Protein AF-A0AAD9XZ88-F1 (afdb_monomer_lite)

Sequence (120 aa):
MSKSIVNTNPYPFQFETNSLPNVKKTGDHAIISLDSSRGRIPSLQASKLGCLMQEAHNDPSKIVAHVCSYDALSSRLCEEAGFPIVFLAGYAMASAFGLPDTGYCKGLAPRLVQRRGAVD

Radius of gyration: 17.68 Å; chains: 1; bounding box: 41×41×40 Å

Foldseek 3Di:
DDPPPPCPDPDPDAADQDDDFDWDDDDPDTDGDQPAADDDDGDPLVSVVVVLVVVCVVDVVDDQDEEEDAAQVRLVVCVVSPRNYYDNDQQVNCVVVVHHSPCPVVDPVVVVVRVVSNVD

pLDDT: mean 77.28, std 12.76, range [42.81, 91.56]

Structure (mmCIF, N/CA/C/O backbone):
data_AF-A0AAD9XZ88-F1
#
_entry.id   AF-A0AAD9XZ88-F1
#
loop_
_atom_site.group_PDB
_atom_site.id
_atom_site.type_symbol
_atom_site.label_atom_id
_atom_site.label_alt_id
_atom_site.label_comp_id
_atom_site.label_asym_id
_atom_site.label_entity_id
_atom_site.label_seq_id
_atom_site.pdbx_PDB_ins_code
_atom_site.Cartn_x
_atom_site.Cartn_y
_atom_site.Cartn_z
_atom_site.occupancy
_atom_site.B_iso_or_equiv
_atom_site.auth_seq_id
_atom_site.auth_comp_id
_atom_site.auth_asym_id
_atom_site.auth_atom_id
_atom_site.pdbx_PDB_model_num
ATOM 1 N N . MET A 1 1 ? -16.257 1.150 -21.600 1.00 44.84 1 MET A N 1
ATOM 2 C CA . MET A 1 1 ? -16.468 -0.160 -20.945 1.00 44.84 1 MET A CA 1
ATOM 3 C C . MET A 1 1 ? -17.904 -0.207 -20.442 1.00 44.84 1 MET A C 1
ATOM 5 O O . MET A 1 1 ? -18.264 0.629 -19.624 1.00 44.84 1 MET A O 1
ATOM 9 N N . SER A 1 2 ? -18.762 -1.072 -20.991 1.00 45.16 2 SER A N 1
ATOM 10 C CA . SER A 1 2 ? -20.153 -1.201 -20.536 1.00 45.16 2 SER A CA 1
ATOM 11 C C . SER A 1 2 ? -20.196 -1.798 -19.124 1.00 45.16 2 SER A C 1
ATOM 13 O O . SER A 1 2 ? -19.510 -2.778 -18.837 1.00 45.16 2 SER A O 1
ATOM 15 N N . LYS A 1 3 ? -21.030 -1.229 -18.241 1.00 54.62 3 LYS A N 1
ATOM 16 C CA . LYS A 1 3 ? -21.245 -1.695 -16.854 1.00 54.62 3 LYS A CA 1
ATOM 17 C C . LYS A 1 3 ? -21.651 -3.175 -16.737 1.00 54.62 3 LYS A C 1
ATOM 19 O O . LYS A 1 3 ? -21.625 -3.711 -15.642 1.00 54.62 3 LYS A O 1
ATOM 24 N N . SER A 1 4 ? -22.025 -3.828 -17.838 1.00 61.78 4 SER A N 1
ATOM 25 C CA . SER A 1 4 ? -22.515 -5.208 -17.860 1.00 61.78 4 SER A CA 1
ATOM 26 C C . SER A 1 4 ? -21.425 -6.282 -17.769 1.00 61.78 4 SER A C 1
ATOM 28 O O . SER A 1 4 ? -21.762 -7.441 -17.562 1.00 61.78 4 SER A O 1
ATOM 30 N N . ILE A 1 5 ? -20.146 -5.935 -17.963 1.00 61.38 5 ILE A N 1
ATOM 31 C CA . ILE A 1 5 ? -19.030 -6.907 -17.984 1.00 61.38 5 ILE A CA 1
ATOM 32 C C . ILE A 1 5 ? -18.160 -6.821 -16.722 1.00 61.38 5 ILE A C 1
ATOM 34 O O . ILE A 1 5 ? -17.456 -7.769 -16.382 1.00 61.38 5 ILE A O 1
ATOM 38 N N . VAL A 1 6 ? -18.200 -5.698 -16.006 1.00 58.16 6 VAL A N 1
ATOM 39 C CA . VAL A 1 6 ? -17.326 -5.466 -14.853 1.00 58.16 6 VAL A CA 1
ATOM 40 C C . VAL A 1 6 ? -18.010 -6.000 -13.592 1.00 58.16 6 VAL A C 1
ATOM 42 O O . VAL A 1 6 ? -19.143 -5.622 -13.312 1.00 58.16 6 VAL A O 1
ATOM 45 N N . ASN A 1 7 ? -17.308 -6.831 -12.813 1.00 60.06 7 ASN A N 1
ATOM 46 C CA . ASN A 1 7 ? -17.741 -7.307 -11.488 1.00 60.06 7 ASN A CA 1
ATOM 47 C C . ASN A 1 7 ? -18.934 -8.296 -11.477 1.00 60.06 7 ASN A C 1
ATOM 49 O O . ASN A 1 7 ? -19.782 -8.249 -10.591 1.00 60.06 7 ASN A O 1
ATOM 53 N N . THR A 1 8 ? -19.011 -9.210 -12.452 1.00 69.62 8 THR A N 1
ATOM 54 C CA . THR A 1 8 ? -20.071 -10.242 -12.516 1.00 69.62 8 THR A CA 1
ATOM 55 C C . THR A 1 8 ? -20.023 -11.247 -11.364 1.00 69.62 8 THR A C 1
ATOM 57 O O . THR A 1 8 ? -21.070 -11.707 -10.918 1.00 69.62 8 THR A O 1
ATOM 60 N N . ASN A 1 9 ? -18.826 -11.555 -10.861 1.00 69.06 9 ASN A N 1
ATOM 61 C CA . ASN A 1 9 ? -18.642 -12.332 -9.643 1.00 69.06 9 ASN A CA 1
ATOM 62 C C . ASN A 1 9 ? -18.267 -11.372 -8.510 1.00 69.06 9 ASN A C 1
ATOM 64 O O . ASN A 1 9 ? -17.197 -10.761 -8.588 1.00 69.06 9 ASN A O 1
ATOM 68 N N . PRO A 1 10 ? -19.116 -11.219 -7.478 1.00 65.75 10 PRO A N 1
ATOM 69 C CA . PRO A 1 10 ? -18.792 -10.366 -6.349 1.00 65.75 10 PRO A CA 1
ATOM 70 C C . PRO A 1 10 ? -17.540 -10.901 -5.660 1.00 65.75 10 PRO A C 1
ATOM 72 O O . PRO A 1 10 ? -17.369 -12.110 -5.484 1.00 65.75 10 PRO A O 1
ATOM 75 N N . TYR A 1 11 ? -16.650 -9.986 -5.293 1.00 62.47 11 TYR A N 1
ATOM 76 C CA . TYR A 1 11 ? -15.425 -10.340 -4.602 1.00 62.47 11 TYR A CA 1
ATOM 77 C C . TYR A 1 11 ? -15.777 -11.021 -3.254 1.00 62.47 11 TYR A C 1
ATOM 79 O O . TYR A 1 11 ? -16.642 -10.513 -2.540 1.00 62.47 11 TYR A O 1
ATOM 87 N N . PRO A 1 12 ? -15.146 -12.155 -2.879 1.00 61.69 12 PRO A N 1
ATOM 88 C CA . PRO A 1 12 ? -15.527 -12.964 -1.708 1.00 61.69 12 PRO A CA 1
ATOM 89 C C . PRO A 1 12 ? -15.374 -12.287 -0.334 1.00 61.69 12 PRO A C 1
ATOM 91 O O . PRO A 1 12 ? -15.762 -12.870 0.673 1.00 61.69 12 PRO A O 1
ATOM 94 N N . PHE A 1 13 ? -14.820 -11.077 -0.276 1.00 65.19 13 PHE A N 1
ATOM 95 C CA . PHE A 1 13 ? -14.781 -10.237 0.913 1.00 65.19 13 PHE A CA 1
ATOM 96 C C . PHE A 1 13 ? -15.446 -8.894 0.620 1.00 65.19 13 PHE A C 1
ATOM 98 O O . PHE A 1 13 ? -15.310 -8.328 -0.464 1.00 65.19 13 PHE A O 1
ATOM 105 N N . GLN A 1 14 ? -16.162 -8.380 1.612 1.00 63.12 14 GLN A N 1
ATOM 106 C CA . GLN A 1 14 ? -16.627 -7.004 1.632 1.00 63.12 14 GLN A CA 1
ATOM 107 C C . GLN A 1 14 ? -15.721 -6.238 2.580 1.00 63.12 14 GLN A C 1
ATOM 109 O O . GLN A 1 14 ? -15.572 -6.602 3.746 1.00 63.12 14 GLN A O 1
ATOM 114 N N . PHE A 1 15 ? -15.088 -5.193 2.065 1.00 64.19 15 PHE A N 1
ATOM 115 C CA . PHE A 1 15 ? -14.364 -4.264 2.909 1.00 64.19 15 PHE A CA 1
ATOM 116 C C . PHE A 1 15 ? -15.320 -3.170 3.339 1.00 64.19 15 PHE A C 1
ATOM 118 O O . PHE A 1 15 ? -15.773 -2.370 2.524 1.00 64.19 15 PHE A O 1
ATOM 125 N N . GLU A 1 16 ? -15.621 -3.141 4.630 1.00 65.06 16 GLU A N 1
ATOM 126 C CA . GLU A 1 16 ? -16.268 -1.998 5.258 1.00 65.06 16 GLU A CA 1
ATOM 127 C C . GLU A 1 16 ? -15.348 -0.785 5.066 1.00 65.06 16 GLU A C 1
ATOM 129 O O . GLU A 1 16 ? -14.257 -0.690 5.643 1.00 65.06 16 GLU A O 1
ATOM 134 N N . THR A 1 17 ? -15.749 0.145 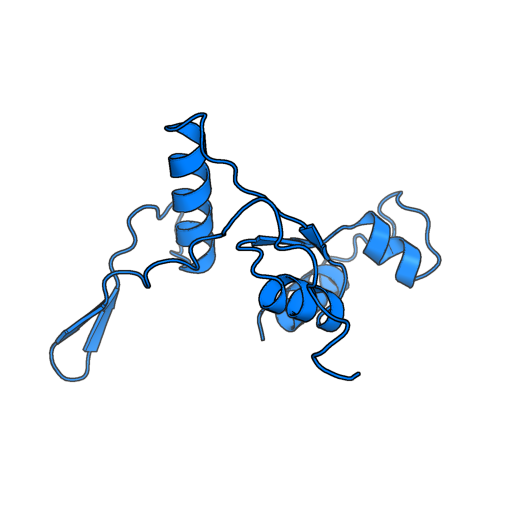4.202 1.00 53.88 17 THR A N 1
ATOM 135 C CA . THR A 1 17 ? -15.038 1.403 3.981 1.00 53.88 17 THR A CA 1
ATOM 136 C C . THR A 1 17 ? -15.237 2.288 5.208 1.00 53.88 17 THR A C 1
ATOM 138 O O . THR A 1 17 ? -16.121 3.128 5.247 1.00 53.88 17 THR A O 1
ATOM 141 N N . ASN A 1 18 ? -14.410 2.035 6.226 1.00 56.03 18 ASN A N 1
ATOM 142 C CA . ASN A 1 18 ? -14.132 2.828 7.423 1.00 56.03 18 ASN A CA 1
ATOM 143 C C . ASN A 1 18 ? -15.163 3.904 7.792 1.00 56.03 18 ASN A C 1
ATOM 145 O O . ASN A 1 18 ? -15.227 4.966 7.166 1.00 56.03 18 ASN A O 1
ATOM 149 N N . SER A 1 19 ? -15.808 3.716 8.941 1.00 58.19 19 SER A N 1
ATOM 150 C CA . SER A 1 19 ? -16.354 4.824 9.719 1.00 58.19 19 SER A CA 1
ATOM 151 C C . SER A 1 19 ? -15.311 5.942 9.829 1.00 58.19 19 SER A C 1
ATOM 153 O O . SER A 1 19 ? -14.183 5.712 10.278 1.00 58.19 19 SER A O 1
ATOM 155 N N . LEU A 1 20 ? -15.673 7.151 9.399 1.00 60.81 20 LEU A N 1
ATOM 156 C CA . LEU A 1 20 ? -14.852 8.337 9.623 1.00 60.81 20 LEU A CA 1
ATOM 157 C C . LEU A 1 20 ? -14.546 8.460 11.128 1.00 60.81 20 LEU A C 1
ATOM 159 O O . LEU A 1 20 ? -15.409 8.123 11.946 1.00 60.81 20 LEU A O 1
ATOM 163 N N . PRO A 1 21 ? -13.345 8.931 11.516 1.00 67.12 21 PRO A N 1
ATOM 164 C CA . PRO A 1 21 ? -13.042 9.156 12.924 1.00 67.12 21 PRO A CA 1
ATOM 165 C C . PRO A 1 21 ? -14.072 10.114 13.520 1.00 67.12 21 PRO A C 1
ATOM 167 O O . PRO A 1 21 ? -14.579 10.996 12.825 1.00 67.12 21 PRO A O 1
ATOM 170 N N . ASN A 1 22 ? -14.403 9.934 14.798 1.00 68.94 22 ASN A N 1
ATOM 171 C CA . ASN A 1 22 ? -15.457 10.709 15.441 1.00 68.94 22 ASN A CA 1
ATOM 172 C C . ASN A 1 22 ? -15.074 12.201 15.458 1.00 68.94 22 ASN A C 1
ATOM 174 O O . ASN A 1 22 ? -14.184 12.620 16.203 1.00 68.94 22 ASN A O 1
ATOM 178 N N . VAL A 1 23 ? -15.720 12.987 14.591 1.00 77.06 23 VAL A N 1
ATOM 179 C CA . VAL A 1 23 ? -15.504 14.430 14.479 1.00 77.06 23 VAL A CA 1
ATOM 180 C C . VAL A 1 23 ? -16.541 15.140 15.333 1.00 77.06 23 VAL A C 1
ATOM 182 O O . VAL A 1 23 ? -17.721 15.197 14.984 1.00 77.06 23 VAL A O 1
ATOM 185 N N . LYS A 1 24 ? -16.095 15.742 16.436 1.00 81.06 24 LYS A N 1
ATOM 186 C CA . LYS A 1 24 ? -16.937 16.630 17.240 1.00 81.06 24 LYS A CA 1
ATOM 187 C C . LYS A 1 24 ? -16.761 18.058 16.735 1.00 81.06 24 LYS A C 1
ATOM 189 O O . LYS A 1 24 ? -15.660 18.606 16.792 1.00 81.06 24 LYS A O 1
ATOM 194 N N . LYS A 1 25 ? -17.839 18.650 16.215 1.00 78.88 25 LYS A N 1
ATOM 195 C CA . LYS A 1 25 ? -17.875 20.066 15.826 1.00 78.88 25 LYS A CA 1
ATOM 196 C C . LYS A 1 25 ? -18.224 20.919 17.044 1.00 78.88 25 LYS A C 1
ATOM 198 O O . LYS A 1 25 ? -19.258 20.694 17.667 1.00 78.88 25 LYS A O 1
ATOM 203 N N . THR A 1 26 ? -17.392 21.910 17.338 1.00 80.75 26 THR A N 1
ATOM 204 C CA . THR A 1 26 ? -17.623 22.930 18.364 1.00 80.75 26 THR A CA 1
ATOM 205 C C . THR A 1 26 ? -17.495 24.294 17.692 1.00 80.75 26 THR A C 1
ATOM 207 O O . THR A 1 26 ? -16.391 24.818 17.548 1.00 80.75 26 THR A O 1
ATOM 210 N N . GLY A 1 27 ? -18.621 24.852 17.236 1.00 80.88 27 GLY A N 1
ATOM 211 C CA . GLY A 1 27 ? -18.629 26.096 16.456 1.00 80.88 27 GLY A CA 1
ATOM 212 C C . GLY A 1 27 ? -17.813 25.961 15.164 1.00 80.88 27 GLY A C 1
ATOM 213 O O . GLY A 1 27 ? -18.022 25.013 14.406 1.00 80.88 27 GLY A O 1
ATOM 214 N N . ASP A 1 28 ? -16.856 26.869 14.959 1.00 81.69 28 ASP A N 1
ATOM 215 C CA . ASP A 1 28 ? -15.949 26.884 13.797 1.00 81.69 28 ASP A CA 1
ATOM 216 C C . ASP A 1 28 ? -14.777 25.891 13.910 1.00 81.69 28 ASP A C 1
ATOM 218 O O . ASP A 1 28 ? -13.984 25.736 12.979 1.00 81.69 28 ASP A O 1
ATOM 222 N N . HIS A 1 29 ? -14.643 25.199 15.045 1.00 78.75 29 HIS A N 1
ATOM 223 C CA . HIS A 1 29 ? -13.557 24.256 15.294 1.00 78.75 29 HIS A CA 1
ATOM 224 C C . HIS A 1 29 ? -14.047 22.805 15.246 1.00 78.75 29 HIS A C 1
ATOM 226 O O . HIS A 1 29 ? -15.127 22.467 15.731 1.00 78.75 29 HIS A O 1
ATOM 232 N N . ALA A 1 30 ? -13.221 21.918 14.689 1.00 80.06 30 ALA A N 1
ATOM 233 C CA . ALA A 1 30 ? -13.457 20.479 14.677 1.00 80.06 30 ALA A CA 1
ATOM 234 C C . ALA A 1 30 ? -12.372 19.768 15.491 1.00 80.06 30 ALA A C 1
ATOM 236 O O . ALA A 1 30 ? -11.181 19.969 15.259 1.00 80.06 30 ALA A O 1
ATOM 237 N N . ILE A 1 31 ? -12.788 18.927 16.437 1.00 81.75 31 ILE A N 1
ATOM 238 C CA . ILE A 1 31 ? -11.896 18.076 17.225 1.00 81.75 31 ILE A CA 1
ATOM 239 C C . ILE A 1 31 ? -12.035 16.649 16.695 1.00 81.75 31 ILE A C 1
ATOM 241 O O . ILE A 1 31 ? -13.138 16.101 16.661 1.00 81.75 31 ILE A O 1
ATOM 245 N N . ILE A 1 32 ? -10.912 16.060 16.279 1.00 82.44 32 ILE A N 1
ATOM 246 C CA . ILE A 1 32 ? -10.830 14.676 15.802 1.00 82.44 32 ILE A CA 1
ATOM 247 C C . ILE A 1 32 ? -10.133 13.851 16.881 1.00 82.44 32 ILE A C 1
ATOM 249 O O . ILE A 1 32 ? -8.981 14.120 17.225 1.00 82.44 32 ILE A O 1
ATOM 253 N N . SER A 1 33 ? -10.825 12.846 17.408 1.00 82.12 33 SER A N 1
ATOM 254 C CA . SER A 1 33 ? -10.226 11.861 18.309 1.00 82.12 33 SER A CA 1
ATOM 255 C C . SER A 1 33 ? -9.619 10.722 17.486 1.00 82.12 33 SER A C 1
ATOM 257 O O . SER A 1 33 ? -10.282 10.166 16.613 1.00 82.12 33 SER A O 1
ATOM 259 N N . LEU A 1 34 ? -8.346 10.411 17.736 1.00 81.69 34 LEU A N 1
ATOM 260 C CA . LEU A 1 34 ? -7.629 9.301 17.107 1.00 81.69 34 LEU A CA 1
ATOM 261 C C . LEU A 1 34 ? -7.411 8.206 18.152 1.00 81.69 34 LEU A C 1
ATOM 263 O O . LEU A 1 34 ? -6.716 8.440 19.138 1.00 81.69 34 LEU A O 1
ATOM 267 N N . ASP A 1 35 ? -7.969 7.020 17.922 1.00 74.38 35 ASP A N 1
ATOM 268 C CA . ASP A 1 35 ? -7.911 5.918 18.895 1.00 74.38 35 ASP A CA 1
ATOM 269 C C . ASP A 1 35 ? -6.526 5.253 18.963 1.00 74.38 35 ASP A C 1
ATOM 271 O O . ASP A 1 35 ? -6.151 4.677 19.982 1.00 74.38 35 ASP A O 1
ATOM 275 N N . SER A 1 36 ? -5.734 5.353 17.888 1.00 76.88 36 SER A N 1
ATOM 276 C CA . SER A 1 36 ? -4.417 4.718 17.772 1.00 76.88 36 SER A CA 1
ATOM 277 C C . SER A 1 36 ? -3.378 5.680 17.193 1.00 76.88 36 SER A C 1
ATOM 279 O O . SER A 1 36 ? -2.947 5.563 16.049 1.00 76.88 36 SER A O 1
ATOM 281 N N . SER A 1 37 ? -2.938 6.668 17.975 1.00 80.19 37 SER A N 1
ATOM 282 C CA . SER A 1 37 ? -1.831 7.553 17.582 1.00 80.19 37 SER A CA 1
ATOM 283 C C . SER A 1 37 ? -0.542 7.206 18.332 1.00 80.19 37 SER A C 1
ATOM 285 O O . SER A 1 37 ? -0.488 7.311 19.556 1.00 80.19 37 SER A O 1
ATOM 287 N N . ARG A 1 38 ? 0.523 6.840 17.606 1.00 77.12 38 ARG A N 1
ATOM 288 C CA . ARG A 1 38 ? 1.879 6.658 18.158 1.00 77.12 38 ARG A CA 1
ATOM 289 C C . ARG A 1 38 ? 2.845 7.656 17.513 1.00 77.12 38 ARG A C 1
ATOM 291 O O . ARG A 1 38 ? 2.787 7.876 16.306 1.00 77.12 38 ARG A O 1
ATOM 298 N N . GLY A 1 39 ? 3.767 8.209 18.302 1.00 77.94 39 GLY A N 1
ATOM 299 C CA . GLY A 1 39 ? 4.817 9.125 17.835 1.00 77.94 39 GLY A CA 1
ATOM 300 C C . GLY A 1 39 ? 4.563 10.602 18.159 1.00 77.94 39 GLY A C 1
ATOM 301 O O . GLY A 1 39 ? 3.553 10.960 18.754 1.00 77.94 39 GLY A O 1
ATOM 302 N N . ARG A 1 40 ? 5.521 11.464 17.786 1.00 82.56 40 ARG A N 1
ATOM 303 C CA . ARG A 1 40 ? 5.503 12.905 18.107 1.00 82.56 40 ARG A CA 1
ATOM 304 C C . ARG A 1 40 ? 4.472 13.696 17.300 1.00 82.56 40 ARG A C 1
ATOM 306 O O . ARG A 1 40 ? 3.962 14.696 17.790 1.00 82.56 40 ARG A O 1
ATOM 313 N N . ILE A 1 41 ? 4.212 13.279 16.061 1.00 85.69 41 ILE A N 1
ATOM 314 C CA . ILE A 1 41 ? 3.291 13.954 15.143 1.00 85.69 41 ILE A CA 1
ATOM 315 C C . ILE A 1 41 ? 2.147 12.983 14.841 1.00 85.69 41 ILE A C 1
ATOM 317 O O . ILE A 1 41 ? 2.401 11.939 14.231 1.00 85.69 41 ILE A O 1
ATOM 321 N N . PRO A 1 42 ? 0.908 13.284 15.261 1.00 83.69 42 PRO A N 1
ATOM 322 C CA . PRO A 1 42 ? -0.232 12.441 14.944 1.00 83.69 42 PRO A CA 1
ATOM 323 C C . PRO A 1 42 ? -0.512 12.489 13.438 1.00 83.69 42 PRO A C 1
ATOM 325 O O . PRO A 1 42 ? -0.439 13.546 12.813 1.00 83.69 42 PRO A O 1
ATOM 328 N N . SER A 1 43 ? -0.850 11.342 12.848 1.00 86.50 43 SER A N 1
ATOM 329 C CA . SER A 1 43 ? -1.315 11.274 11.461 1.00 86.50 43 SER A CA 1
ATOM 330 C C . SER A 1 43 ? -2.566 10.413 11.365 1.00 86.50 43 SER A C 1
ATOM 332 O O . SER A 1 43 ? -2.627 9.308 11.907 1.00 86.50 43 SER A O 1
ATOM 334 N N . LEU A 1 44 ? -3.572 10.940 10.670 1.00 84.38 44 LEU A N 1
ATOM 335 C CA . LEU A 1 44 ? -4.879 10.307 10.524 1.00 84.38 44 LEU A CA 1
ATOM 336 C C . LEU A 1 44 ? -4.763 8.966 9.789 1.00 84.38 44 LEU A C 1
ATOM 338 O O . LEU A 1 44 ? -5.313 7.960 10.226 1.00 84.38 44 LEU A O 1
ATOM 342 N N . GLN A 1 45 ? -3.971 8.933 8.718 1.00 85.38 45 GLN A N 1
ATOM 343 C CA . GLN A 1 45 ? -3.747 7.749 7.894 1.00 85.38 45 GLN A CA 1
ATOM 344 C C . GLN A 1 45 ? -3.016 6.644 8.668 1.00 85.38 45 GLN A C 1
ATOM 346 O O . GLN A 1 45 ? -3.409 5.483 8.572 1.00 85.38 45 GLN A O 1
ATOM 351 N N . ALA A 1 46 ? -1.990 6.978 9.464 1.00 87.56 46 ALA A N 1
ATOM 352 C CA . ALA A 1 46 ? -1.299 5.963 10.262 1.00 87.56 46 ALA A CA 1
ATOM 353 C C . ALA A 1 46 ? -2.169 5.459 11.415 1.00 87.56 46 ALA A C 1
ATOM 355 O O . ALA A 1 46 ? -2.141 4.266 11.701 1.00 87.56 46 ALA A O 1
ATOM 356 N N . SER A 1 47 ? -2.971 6.333 12.037 1.00 87.50 47 SER A N 1
ATOM 357 C CA . SER A 1 47 ? -3.924 5.905 13.065 1.00 87.50 47 SER A CA 1
ATOM 358 C C . SER A 1 47 ? -4.963 4.949 12.498 1.00 87.50 47 SER A C 1
ATOM 360 O O . SER A 1 47 ? -5.233 3.918 13.102 1.00 87.50 47 SER A O 1
ATOM 362 N N . LYS A 1 48 ? -5.504 5.256 11.316 1.00 85.94 48 LYS A N 1
ATOM 363 C CA . LYS A 1 48 ? -6.460 4.398 10.610 1.00 85.94 48 LYS A CA 1
ATOM 364 C C . LYS A 1 48 ? -5.865 3.019 10.311 1.00 85.94 48 LYS A C 1
ATOM 366 O O . LYS A 1 48 ? -6.476 2.005 10.629 1.00 85.94 48 LYS A O 1
ATOM 371 N N . LEU A 1 49 ? -4.645 2.983 9.768 1.00 88.12 49 LEU A N 1
ATOM 372 C CA . LEU A 1 49 ? -3.916 1.736 9.522 1.00 88.12 49 LEU A CA 1
ATOM 373 C C . LEU A 1 49 ? -3.681 0.944 10.817 1.00 88.12 49 LEU A C 1
ATOM 375 O O . LEU A 1 49 ? -3.885 -0.266 10.840 1.00 88.12 49 LEU A O 1
ATOM 379 N N . GLY A 1 50 ? -3.278 1.627 11.892 1.00 88.44 50 GLY A N 1
ATOM 380 C CA . GLY A 1 50 ? -3.056 1.017 13.201 1.00 88.44 50 GLY A CA 1
ATOM 381 C C . GLY A 1 50 ? -4.320 0.378 13.775 1.00 88.44 50 GLY A C 1
ATOM 382 O O . GLY A 1 50 ? -4.248 -0.742 14.274 1.00 88.44 50 GLY A O 1
ATOM 383 N N . CYS A 1 51 ? -5.474 1.041 13.657 1.00 87.88 51 CYS A N 1
ATOM 384 C CA . CYS A 1 51 ? -6.759 0.472 14.067 1.00 87.88 51 CYS A CA 1
ATOM 385 C C . CYS A 1 51 ? -7.112 -0.780 13.254 1.00 87.88 51 CYS A C 1
ATOM 387 O O . CYS A 1 51 ? -7.410 -1.808 13.854 1.00 87.88 51 CYS A O 1
ATOM 389 N N . LEU A 1 52 ? -6.997 -0.730 11.919 1.00 87.88 52 LEU A N 1
ATOM 390 C CA . LEU A 1 52 ? -7.274 -1.883 11.047 1.00 87.88 52 LEU A CA 1
ATOM 391 C C . LEU A 1 52 ? -6.383 -3.087 11.384 1.00 87.88 52 LEU A C 1
ATOM 393 O O . LEU A 1 52 ? -6.857 -4.217 11.472 1.00 87.88 52 LEU A O 1
ATOM 397 N N . MET A 1 53 ? -5.086 -2.848 11.604 1.00 89.25 53 MET A N 1
ATOM 398 C CA . MET A 1 53 ? -4.143 -3.898 11.997 1.00 89.25 53 MET A CA 1
ATOM 399 C C . MET A 1 53 ? -4.476 -4.486 13.369 1.00 89.25 53 MET A C 1
ATOM 401 O O . MET A 1 53 ? -4.407 -5.701 13.535 1.00 89.25 53 MET A O 1
ATOM 405 N N . GLN A 1 54 ? -4.843 -3.651 14.345 1.00 89.75 54 GLN A N 1
ATOM 406 C CA . GLN A 1 54 ? -5.207 -4.119 15.681 1.00 89.75 54 GLN A CA 1
ATOM 407 C C . GLN A 1 54 ? -6.519 -4.912 15.666 1.00 89.75 54 GLN A C 1
ATOM 409 O O . GLN A 1 54 ? -6.630 -5.925 16.350 1.00 89.75 54 GLN A O 1
ATOM 414 N N . GLU A 1 55 ? -7.496 -4.480 14.871 1.00 88.19 55 GLU A N 1
ATOM 415 C CA . GLU A 1 55 ? -8.777 -5.163 14.713 1.00 88.19 55 GLU A CA 1
ATOM 416 C C . GLU A 1 55 ? -8.594 -6.569 14.133 1.00 88.19 55 GLU A C 1
ATOM 418 O O . GLU A 1 55 ? -9.064 -7.537 14.727 1.00 88.19 55 GLU A O 1
ATOM 423 N N . ALA A 1 56 ? -7.846 -6.700 13.035 1.00 88.81 56 ALA A N 1
ATOM 424 C CA . ALA A 1 56 ? -7.545 -8.005 12.446 1.00 88.81 56 ALA A CA 1
ATOM 425 C C . ALA A 1 56 ? -6.613 -8.862 13.314 1.00 88.81 56 ALA A C 1
ATOM 427 O O . ALA A 1 56 ? -6.647 -10.084 13.243 1.00 88.81 56 ALA A O 1
ATOM 428 N N . HIS A 1 57 ? -5.766 -8.245 14.143 1.00 89.94 57 HIS A N 1
ATOM 429 C CA . HIS A 1 57 ? -4.966 -8.987 15.115 1.00 89.94 57 HIS A CA 1
ATOM 430 C C . HIS A 1 57 ? -5.834 -9.597 16.225 1.00 89.94 57 HIS A C 1
ATOM 432 O O . HIS A 1 57 ? -5.571 -10.715 16.664 1.00 89.94 57 HIS A O 1
ATOM 438 N N . ASN A 1 58 ? -6.854 -8.865 16.680 1.00 91.56 58 ASN A N 1
ATOM 439 C CA . ASN A 1 58 ? -7.732 -9.293 17.766 1.00 91.56 58 ASN A CA 1
ATOM 440 C C . ASN A 1 58 ? -8.783 -10.325 17.316 1.00 91.56 58 ASN A C 1
ATOM 442 O O . ASN A 1 58 ? -9.232 -11.121 18.139 1.00 91.56 58 ASN A O 1
ATOM 446 N N . ASP A 1 59 ? -9.189 -10.305 16.044 1.00 89.88 59 A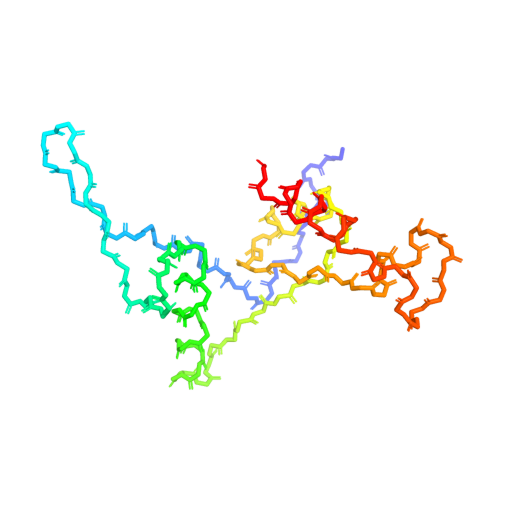SP A N 1
ATOM 447 C CA . ASP A 1 59 ? -10.217 -11.187 15.485 1.00 89.88 59 ASP A CA 1
ATOM 448 C C . ASP A 1 59 ? -9.660 -12.016 14.309 1.00 89.88 59 ASP A C 1
ATOM 450 O O . ASP A 1 59 ? -9.457 -11.471 13.223 1.00 89.88 59 ASP A O 1
ATOM 454 N N . PRO A 1 60 ? -9.455 -13.338 14.473 1.00 88.62 60 PRO A N 1
ATOM 455 C CA . PRO A 1 60 ? -8.879 -14.191 13.432 1.00 88.62 60 PRO A CA 1
ATOM 456 C C . PRO A 1 60 ? -9.793 -14.381 12.212 1.00 88.62 60 PRO A C 1
ATOM 458 O O . PRO A 1 60 ? -9.340 -14.899 11.192 1.00 88.62 60 PRO A O 1
ATOM 461 N N . SER A 1 61 ? -11.071 -13.994 12.298 1.00 86.69 61 SER A N 1
ATOM 462 C CA . SER A 1 61 ? -11.986 -14.006 11.152 1.00 86.69 61 SER A CA 1
ATOM 463 C C . SER A 1 61 ? -11.798 -12.800 10.224 1.00 86.69 61 SER A C 1
ATOM 465 O O . SER A 1 61 ? -12.274 -12.816 9.087 1.00 86.69 61 SER A O 1
ATOM 467 N N . LYS A 1 62 ? -11.081 -11.765 10.682 1.00 83.94 62 LYS A N 1
ATOM 468 C CA . LYS A 1 62 ? -10.823 -10.534 9.935 1.00 83.94 62 LYS A CA 1
ATOM 469 C C . LYS A 1 62 ? -9.410 -10.528 9.371 1.00 83.94 62 LYS A C 1
ATOM 471 O O . LYS A 1 62 ? -8.442 -10.874 10.038 1.00 83.94 62 LYS A O 1
ATOM 476 N N . ILE A 1 63 ? -9.281 -10.066 8.131 1.00 85.38 63 ILE A N 1
ATOM 477 C CA . ILE A 1 63 ? -7.993 -9.907 7.455 1.00 85.38 63 ILE A CA 1
ATOM 478 C C . ILE A 1 63 ? -7.860 -8.496 6.890 1.00 85.38 63 ILE A C 1
ATOM 480 O O . ILE A 1 63 ? -8.778 -7.966 6.265 1.00 85.38 63 ILE A O 1
ATOM 484 N N . VAL A 1 64 ? -6.683 -7.897 7.069 1.00 87.31 64 VAL A N 1
ATOM 485 C CA . VAL A 1 64 ? -6.326 -6.640 6.403 1.00 87.31 64 VAL A CA 1
ATOM 486 C C . VAL A 1 64 ? -5.737 -6.953 5.036 1.00 87.31 64 VAL A C 1
ATOM 488 O O . VAL A 1 64 ? -4.521 -7.085 4.864 1.00 87.31 64 VAL A O 1
ATOM 491 N N . ALA A 1 65 ? -6.610 -7.089 4.047 1.00 86.06 65 ALA A N 1
ATOM 492 C CA . ALA A 1 65 ? -6.170 -7.262 2.676 1.00 86.06 65 ALA A CA 1
ATOM 493 C C . ALA A 1 65 ? -5.597 -5.951 2.124 1.00 86.06 65 ALA A C 1
ATOM 495 O O . ALA A 1 65 ? -6.167 -4.870 2.284 1.00 86.06 65 ALA A O 1
ATOM 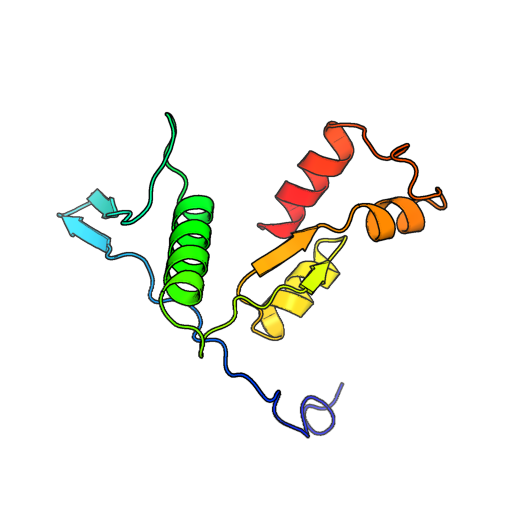496 N N . HIS A 1 66 ? -4.463 -6.074 1.448 1.00 88.06 66 HIS A N 1
ATOM 497 C CA . HIS A 1 66 ? -3.789 -4.978 0.776 1.00 88.06 66 HIS A CA 1
ATOM 498 C C . HIS A 1 66 ? -3.297 -5.455 -0.585 1.00 88.06 66 HIS A C 1
ATOM 500 O O . HIS A 1 66 ? -2.879 -6.601 -0.749 1.00 88.06 66 HIS A O 1
ATOM 506 N N . VAL A 1 67 ? -3.336 -4.557 -1.559 1.00 89.88 67 VAL A N 1
ATOM 507 C CA . VAL A 1 67 ? -2.902 -4.823 -2.932 1.00 89.88 67 VAL A CA 1
ATOM 508 C C . VAL A 1 67 ? -1.660 -4.021 -3.262 1.00 89.88 67 VAL A C 1
ATOM 510 O O . VAL A 1 67 ? -1.447 -2.928 -2.738 1.00 89.88 67 VAL A O 1
ATOM 513 N N . CYS A 1 68 ? -0.821 -4.586 -4.124 1.00 90.81 68 CYS A N 1
ATOM 514 C CA . CYS A 1 68 ? 0.358 -3.899 -4.622 1.00 90.81 68 CYS A CA 1
ATOM 515 C C . CYS A 1 68 ? -0.051 -2.885 -5.695 1.00 90.81 68 CYS A C 1
ATOM 517 O O . CYS A 1 68 ? -0.592 -3.275 -6.726 1.00 90.81 68 CYS A O 1
ATOM 519 N N . SER A 1 69 ? 0.258 -1.610 -5.478 1.00 91.38 69 SER A N 1
ATOM 520 C CA . SER A 1 69 ? 0.180 -0.564 -6.501 1.00 91.38 69 SER A CA 1
ATOM 521 C C . SER A 1 69 ? 1.562 0.051 -6.718 1.00 91.38 69 SER A C 1
ATOM 523 O O . SER A 1 69 ? 2.472 -0.116 -5.900 1.00 91.38 69 SER A O 1
ATOM 525 N N . TYR A 1 70 ? 1.760 0.728 -7.845 1.00 88.75 70 TYR A N 1
ATOM 526 C CA . TYR A 1 70 ? 3.043 1.363 -8.164 1.00 88.75 70 TYR A CA 1
ATOM 527 C C . TYR A 1 70 ? 2.889 2.737 -8.814 1.00 88.75 70 TYR A C 1
ATOM 529 O O . TYR A 1 70 ? 3.873 3.426 -9.024 1.00 88.75 70 TYR A O 1
ATOM 537 N N . ASP A 1 71 ? 1.683 3.203 -9.101 1.00 88.12 71 ASP A N 1
ATOM 538 C CA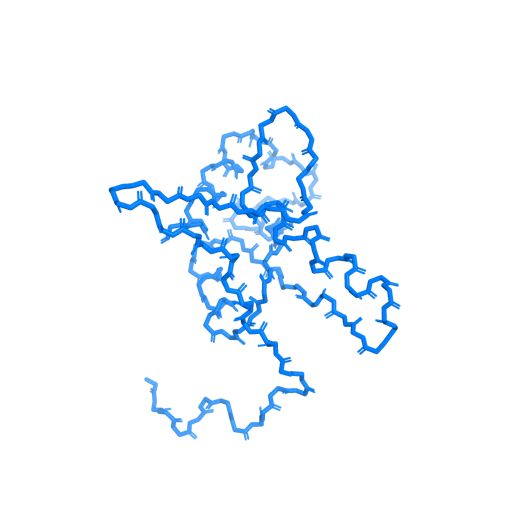 . ASP A 1 71 ? 1.439 4.561 -9.583 1.00 88.12 71 ASP A CA 1
ATOM 539 C C . ASP A 1 71 ? 0.096 5.096 -9.086 1.00 88.12 71 ASP A C 1
ATOM 541 O O . ASP A 1 71 ? -0.652 4.404 -8.388 1.00 88.12 71 ASP A O 1
ATOM 545 N N . ALA A 1 72 ? -0.185 6.365 -9.383 1.00 87.88 72 ALA A N 1
ATOM 546 C CA . ALA A 1 72 ? -1.427 7.009 -8.966 1.00 87.88 72 ALA A CA 1
ATOM 547 C C . ALA A 1 72 ? -2.653 6.310 -9.578 1.00 87.88 72 ALA A C 1
ATOM 549 O O . ALA A 1 72 ? -3.635 6.062 -8.883 1.00 87.88 72 ALA A O 1
ATOM 550 N N . LEU A 1 73 ? -2.569 5.921 -10.855 1.00 89.44 73 LEU A N 1
ATOM 551 C CA . LEU A 1 73 ? -3.668 5.274 -11.570 1.00 89.44 73 LEU A CA 1
ATOM 552 C C . LEU A 1 73 ? -3.991 3.890 -10.990 1.00 89.44 73 LEU A C 1
ATOM 554 O O . LEU A 1 73 ? -5.146 3.616 -10.677 1.00 89.44 73 LEU A O 1
ATOM 558 N N . SER A 1 74 ? -2.988 3.033 -10.784 1.00 88.25 74 SER A N 1
ATOM 559 C CA . SER A 1 74 ? -3.180 1.725 -10.146 1.00 88.25 74 SER A CA 1
ATOM 560 C C . SER A 1 74 ? -3.681 1.864 -8.711 1.00 88.25 74 SER A C 1
ATOM 562 O O . SER A 1 74 ? -4.531 1.082 -8.293 1.00 88.25 74 SER A O 1
ATOM 564 N N . SER A 1 75 ? -3.225 2.879 -7.970 1.00 88.62 75 SER A N 1
ATOM 565 C CA . SER A 1 75 ? -3.707 3.144 -6.608 1.00 88.62 75 SER A CA 1
ATOM 566 C C . SER A 1 75 ? -5.184 3.547 -6.594 1.00 88.62 75 SER A C 1
ATOM 568 O O . SER A 1 75 ? -5.939 3.014 -5.784 1.00 88.62 75 SER A O 1
ATOM 570 N N . ARG A 1 76 ? -5.623 4.397 -7.533 1.00 86.31 76 ARG A N 1
ATOM 571 C CA . ARG A 1 76 ? -7.038 4.770 -7.684 1.00 86.31 76 ARG A CA 1
ATOM 572 C C . ARG A 1 76 ? -7.920 3.594 -8.081 1.00 86.31 76 ARG A C 1
ATOM 574 O O . ARG A 1 76 ? -8.975 3.413 -7.489 1.00 86.31 76 ARG A O 1
ATOM 581 N N . LEU A 1 77 ? -7.467 2.735 -8.992 1.00 87.62 77 LEU A N 1
ATOM 582 C CA . LEU A 1 77 ? -8.204 1.512 -9.332 1.00 87.62 77 LEU A CA 1
ATOM 583 C C . LEU A 1 77 ? -8.344 0.565 -8.132 1.00 87.62 77 LEU A C 1
ATOM 585 O O . LEU A 1 77 ? -9.380 -0.073 -7.966 1.00 87.62 77 LEU A O 1
ATOM 589 N N . CYS A 1 78 ? -7.320 0.475 -7.279 1.00 86.81 78 CYS A N 1
ATOM 590 C CA . CYS A 1 78 ? -7.388 -0.321 -6.053 1.00 86.81 78 CYS A CA 1
ATOM 591 C C . CYS A 1 78 ? -8.375 0.273 -5.035 1.00 86.81 78 CYS A C 1
ATOM 593 O O . CYS A 1 78 ? -9.105 -0.471 -4.382 1.00 86.81 78 CYS A O 1
ATOM 595 N N . GLU A 1 79 ? -8.421 1.599 -4.915 1.00 84.44 79 GLU A N 1
ATOM 596 C CA . GLU A 1 79 ? -9.403 2.294 -4.081 1.00 84.44 79 GLU A CA 1
ATOM 597 C C . GLU A 1 79 ? -10.834 2.082 -4.599 1.00 84.44 79 GLU A C 1
ATOM 599 O O . GLU A 1 79 ? -11.712 1.713 -3.823 1.00 84.44 79 GLU A O 1
ATOM 604 N N . GLU A 1 80 ? -11.066 2.227 -5.910 1.00 82.75 80 GLU A N 1
ATOM 605 C CA . GLU A 1 80 ? -12.369 1.972 -6.548 1.00 82.75 80 GLU A CA 1
ATOM 606 C C . GLU A 1 80 ? -12.809 0.507 -6.423 1.00 82.75 80 GLU A C 1
ATOM 608 O O . GLU A 1 80 ? -14.000 0.220 -6.299 1.00 82.75 80 GLU A O 1
ATOM 613 N N . ALA A 1 81 ? -11.854 -0.425 -6.408 1.00 83.25 81 ALA A N 1
ATOM 614 C CA . ALA A 1 81 ? -12.102 -1.835 -6.123 1.00 83.25 81 ALA A CA 1
ATOM 615 C C . ALA A 1 81 ? -12.419 -2.112 -4.637 1.00 83.25 81 ALA A C 1
ATOM 617 O O . ALA A 1 81 ? -12.764 -3.240 -4.287 1.00 83.25 81 ALA A O 1
ATOM 618 N N . GLY A 1 82 ? -12.329 -1.100 -3.769 1.00 81.44 82 GLY A N 1
ATOM 619 C CA . GLY A 1 82 ? -12.721 -1.162 -2.363 1.00 81.44 82 GLY A CA 1
ATOM 620 C C . GLY A 1 82 ? -11.611 -1.579 -1.401 1.00 81.44 82 GLY A C 1
ATOM 621 O O . GLY A 1 82 ? -11.896 -1.802 -0.226 1.00 81.44 82 GLY A O 1
ATOM 622 N N . PHE A 1 83 ? -10.353 -1.690 -1.841 1.00 85.75 83 PHE A N 1
ATOM 623 C CA . PHE A 1 83 ? -9.270 -2.081 -0.938 1.00 85.75 83 PHE A CA 1
ATOM 624 C C . PHE A 1 83 ? -8.999 -0.986 0.107 1.00 85.75 83 PHE A C 1
ATOM 626 O O . PHE A 1 83 ? -8.787 0.173 -0.253 1.00 85.75 83 PHE A O 1
ATOM 633 N N . PRO A 1 84 ? -8.937 -1.326 1.410 1.00 84.62 84 PRO A N 1
ATOM 634 C CA . PRO A 1 84 ? -8.767 -0.325 2.461 1.00 84.62 84 PRO A CA 1
ATOM 635 C C . PRO A 1 84 ? -7.348 0.258 2.503 1.00 84.62 84 PRO A C 1
ATOM 637 O O . PRO A 1 84 ? -7.151 1.355 3.031 1.00 84.62 84 PRO A O 1
ATOM 640 N N . ILE A 1 85 ? -6.357 -0.488 1.995 1.00 89.06 85 ILE A N 1
ATOM 641 C CA . ILE A 1 85 ? -4.930 -0.157 2.019 1.00 89.06 85 ILE A CA 1
ATOM 642 C C . ILE A 1 85 ? -4.278 -0.593 0.704 1.00 89.06 85 ILE A C 1
ATOM 644 O O . ILE A 1 85 ? -4.526 -1.688 0.195 1.00 89.06 85 ILE A O 1
ATOM 648 N N . VAL A 1 86 ? -3.364 0.241 0.213 1.00 90.44 86 VAL A N 1
ATOM 649 C CA . VAL A 1 86 ? -2.458 -0.079 -0.894 1.00 90.44 86 VAL A CA 1
ATOM 650 C C . VAL A 1 86 ? -1.017 -0.183 -0.392 1.00 90.44 86 VAL A C 1
ATOM 652 O O . VAL A 1 86 ? -0.581 0.581 0.472 1.00 90.44 86 VAL A O 1
ATOM 655 N N . PHE A 1 87 ? -0.264 -1.134 -0.936 1.00 90.62 87 PHE A N 1
ATOM 656 C CA . PHE A 1 87 ? 1.165 -1.300 -0.703 1.00 90.62 87 PHE A CA 1
ATOM 657 C C . PHE A 1 87 ? 1.937 -0.823 -1.934 1.00 90.62 87 PHE A C 1
ATOM 659 O O . PHE A 1 87 ? 1.835 -1.417 -3.005 1.00 90.62 87 PHE A O 1
ATOM 666 N N . LEU A 1 88 ? 2.736 0.236 -1.782 1.00 89.50 88 LEU A N 1
ATOM 667 C CA . LEU A 1 88 ? 3.574 0.748 -2.869 1.00 89.50 88 LEU A CA 1
ATOM 668 C C . LEU A 1 88 ? 4.752 -0.200 -3.129 1.00 89.50 88 LEU A C 1
ATOM 670 O O . LEU A 1 88 ? 5.764 -0.184 -2.418 1.00 89.50 88 LEU A O 1
ATOM 674 N N . ALA A 1 89 ? 4.608 -1.031 -4.157 1.00 88.38 89 ALA A N 1
ATOM 675 C CA . ALA A 1 89 ? 5.509 -2.132 -4.451 1.00 88.38 89 ALA A CA 1
ATOM 676 C C . ALA A 1 89 ? 6.809 -1.662 -5.120 1.00 88.38 89 ALA A C 1
ATOM 678 O O . ALA A 1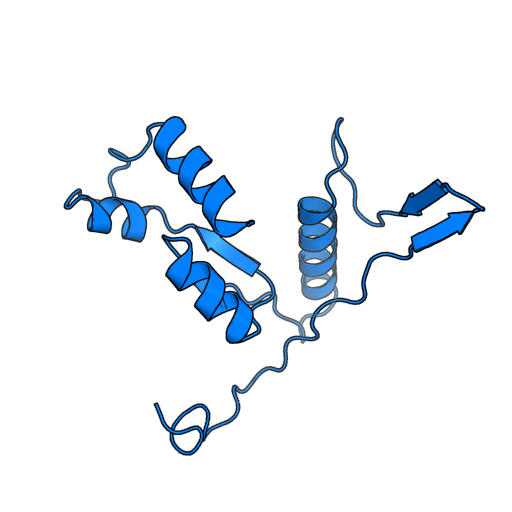 89 ? 6.819 -1.197 -6.258 1.00 88.38 89 ALA A O 1
ATOM 679 N N . GLY A 1 90 ? 7.937 -1.839 -4.423 1.00 85.38 90 GLY A N 1
ATOM 680 C CA . GLY A 1 90 ? 9.264 -1.457 -4.924 1.00 85.38 90 GLY A CA 1
ATOM 681 C C . GLY A 1 90 ? 9.688 -2.203 -6.193 1.00 85.38 90 GLY A C 1
ATOM 682 O O . GLY A 1 90 ? 10.268 -1.585 -7.083 1.00 85.38 90 GLY A O 1
ATOM 683 N N . TYR A 1 91 ? 9.332 -3.485 -6.309 1.00 87.19 91 TYR A N 1
ATOM 684 C CA . TYR A 1 91 ? 9.645 -4.289 -7.492 1.00 87.19 91 TYR A CA 1
ATOM 685 C C . TYR A 1 91 ? 8.923 -3.765 -8.742 1.00 87.19 91 TYR A C 1
ATOM 687 O O . TYR A 1 91 ? 9.534 -3.608 -9.797 1.00 87.19 91 TYR A O 1
ATOM 695 N N . ALA A 1 92 ? 7.636 -3.429 -8.611 1.00 86.94 92 ALA A N 1
ATOM 696 C CA . ALA A 1 92 ? 6.829 -2.915 -9.710 1.00 86.94 92 ALA A CA 1
ATOM 697 C C . ALA A 1 92 ? 7.318 -1.520 -10.125 1.00 86.94 92 ALA A C 1
ATOM 699 O O . ALA A 1 92 ? 7.495 -1.254 -11.313 1.00 86.94 92 ALA A O 1
ATOM 700 N N . MET A 1 93 ? 7.676 -0.680 -9.147 1.00 84.44 93 MET A N 1
ATOM 701 C CA . MET A 1 93 ? 8.355 0.594 -9.396 1.00 84.44 93 MET A CA 1
ATOM 702 C C . MET A 1 93 ? 9.653 0.417 -10.191 1.00 84.44 93 MET A C 1
ATOM 704 O O . MET A 1 93 ? 9.858 1.125 -11.169 1.00 84.44 93 MET A O 1
ATOM 708 N N . ALA A 1 94 ? 10.527 -0.515 -9.796 1.00 87.25 94 ALA A N 1
ATOM 709 C CA . ALA A 1 94 ? 11.786 -0.761 -10.500 1.00 87.25 94 ALA A CA 1
ATOM 710 C C . ALA A 1 94 ? 11.548 -1.215 -11.947 1.00 87.25 94 ALA A C 1
ATOM 712 O O . ALA A 1 94 ? 12.170 -0.687 -12.871 1.00 87.25 94 ALA A O 1
ATOM 713 N N . SER A 1 95 ? 10.571 -2.104 -12.151 1.00 86.19 95 SER A N 1
ATOM 714 C CA . SER A 1 95 ? 10.198 -2.591 -13.481 1.00 86.19 95 SER A CA 1
ATOM 715 C C . SER A 1 95 ? 9.670 -1.487 -14.402 1.00 86.19 95 SER A C 1
ATOM 717 O O . SER A 1 95 ? 9.984 -1.493 -15.590 1.00 86.19 95 SER A O 1
ATOM 719 N N . ALA A 1 96 ? 8.966 -0.485 -13.860 1.00 85.81 96 ALA A N 1
ATOM 720 C CA . ALA A 1 96 ? 8.498 0.669 -14.629 1.00 85.81 96 ALA A CA 1
ATOM 721 C C . ALA A 1 96 ? 9.656 1.519 -15.189 1.00 85.81 96 ALA A C 1
ATOM 723 O O . ALA A 1 96 ? 9.490 2.198 -16.199 1.00 85.81 96 ALA A O 1
ATOM 724 N N . PHE A 1 97 ? 10.841 1.445 -14.571 1.00 86.00 97 PHE A N 1
ATOM 725 C CA . PHE A 1 97 ? 12.075 2.072 -15.055 1.00 86.00 97 PHE A CA 1
ATOM 726 C C . PHE A 1 97 ? 12.991 1.111 -15.830 1.00 86.00 97 PHE A C 1
ATOM 728 O O . PHE A 1 97 ? 14.111 1.485 -16.171 1.00 86.00 97 PHE A O 1
ATOM 735 N N . GLY A 1 98 ? 12.558 -0.127 -16.092 1.00 88.19 98 GLY A N 1
ATOM 736 C CA . GLY A 1 98 ? 13.393 -1.152 -16.728 1.00 88.19 98 GLY A CA 1
ATOM 737 C C . GLY A 1 98 ? 14.568 -1.619 -15.861 1.00 88.19 98 GLY A C 1
ATOM 738 O O . GLY A 1 98 ? 15.543 -2.155 -16.385 1.00 88.19 98 GLY A O 1
ATOM 739 N N . LEU A 1 99 ? 14.501 -1.405 -14.543 1.00 88.25 99 LEU A N 1
ATOM 740 C CA . LEU A 1 99 ? 15.545 -1.775 -13.589 1.00 88.25 99 LEU A CA 1
ATOM 741 C C . LEU A 1 99 ? 15.168 -3.056 -12.823 1.00 88.25 99 LEU A C 1
ATOM 743 O O . LEU A 1 99 ? 13.989 -3.284 -12.546 1.00 88.25 99 LEU A O 1
ATOM 747 N N . PRO A 1 100 ? 16.151 -3.887 -12.427 1.00 87.62 100 PRO A N 1
ATOM 748 C CA . PRO A 1 100 ? 15.899 -5.039 -11.565 1.00 87.62 100 PRO A CA 1
ATOM 749 C C . PRO A 1 100 ? 15.575 -4.607 -10.121 1.00 87.62 100 PRO A C 1
ATOM 751 O O . PRO A 1 100 ? 16.038 -3.560 -9.656 1.00 87.62 100 PRO A O 1
ATOM 754 N N . ASP A 1 101 ? 14.820 -5.434 -9.383 1.00 85.50 101 ASP A N 1
ATOM 755 C CA . ASP A 1 101 ? 14.461 -5.202 -7.969 1.00 85.50 101 ASP A CA 1
ATOM 756 C C . ASP A 1 101 ? 15.630 -5.484 -7.008 1.00 85.50 101 ASP A C 1
ATOM 758 O O . ASP A 1 101 ? 15.603 -6.354 -6.144 1.00 85.50 101 ASP A O 1
ATOM 762 N N . THR A 1 102 ? 16.715 -4.745 -7.188 1.00 86.06 102 THR A N 1
ATOM 763 C CA . THR A 1 102 ? 17.915 -4.783 -6.337 1.00 86.06 102 THR A CA 1
ATOM 764 C C . THR A 1 102 ? 18.050 -3.503 -5.512 1.00 86.06 102 THR A C 1
ATOM 766 O O . THR A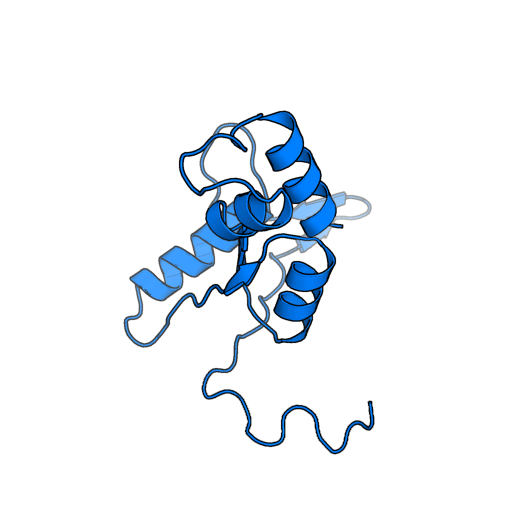 1 102 ? 19.054 -3.266 -4.838 1.00 86.06 102 THR A O 1
ATOM 769 N N . GLY A 1 103 ? 17.024 -2.648 -5.545 1.00 76.31 103 GLY A N 1
ATOM 770 C CA . GLY A 1 103 ? 17.007 -1.379 -4.834 1.00 76.31 103 GLY A CA 1
ATOM 771 C C . GLY A 1 103 ? 17.735 -0.237 -5.543 1.00 76.31 103 GLY A C 1
ATOM 772 O O . GLY A 1 103 ? 18.058 0.745 -4.885 1.00 76.31 103 GLY A O 1
ATOM 773 N N . TYR A 1 104 ? 17.968 -0.297 -6.858 1.00 71.25 104 TYR A N 1
ATOM 774 C CA . TYR A 1 104 ? 18.511 0.856 -7.594 1.00 71.25 104 TYR A CA 1
ATOM 775 C C . TYR A 1 104 ? 17.525 2.037 -7.666 1.00 71.25 104 TYR A C 1
ATOM 777 O O . TYR A 1 104 ? 17.941 3.191 -7.607 1.00 71.25 104 TYR A O 1
ATOM 785 N N . CYS A 1 105 ? 16.212 1.779 -7.639 1.00 65.44 105 CYS A N 1
ATOM 786 C CA . CYS A 1 105 ? 15.174 2.813 -7.506 1.00 65.44 105 CYS A CA 1
ATOM 787 C C . CYS A 1 105 ? 15.053 3.429 -6.091 1.00 65.44 105 CYS A C 1
ATOM 789 O O . CYS A 1 105 ? 14.088 4.140 -5.816 1.00 65.44 105 CYS A O 1
ATOM 791 N N . LYS A 1 106 ? 16.007 3.189 -5.174 1.00 55.75 106 LYS A N 1
ATOM 792 C CA . LYS A 1 106 ? 15.985 3.657 -3.769 1.00 55.75 106 LYS A CA 1
ATOM 793 C C . LYS A 1 106 ? 16.172 5.162 -3.560 1.00 55.75 106 LYS A C 1
ATOM 795 O O . LYS A 1 106 ? 16.218 5.589 -2.406 1.00 55.75 106 LYS A O 1
ATOM 800 N N . GLY A 1 107 ? 16.271 5.977 -4.610 1.00 57.91 107 GLY A N 1
ATOM 801 C CA . GLY A 1 107 ? 16.265 7.428 -4.432 1.00 57.91 107 GLY A CA 1
ATOM 802 C C . GLY A 1 107 ? 15.078 7.842 -3.552 1.00 57.91 107 GLY A C 1
ATOM 803 O O . GLY A 1 107 ? 13.930 7.525 -3.860 1.00 57.91 107 GLY A O 1
ATOM 804 N N . LEU A 1 108 ? 15.337 8.534 -2.438 1.00 56.12 108 LEU A N 1
ATOM 805 C CA . LEU A 1 108 ? 14.283 9.001 -1.527 1.00 56.12 108 LEU A CA 1
ATOM 806 C C . LEU A 1 108 ? 13.241 9.856 -2.279 1.00 56.12 108 LEU A C 1
ATOM 808 O O . LEU A 1 108 ? 12.050 9.795 -1.984 1.00 56.12 108 LEU A O 1
ATOM 812 N N . ALA A 1 109 ? 13.691 10.598 -3.295 1.00 59.50 109 ALA A N 1
ATOM 813 C CA . ALA A 1 109 ? 12.869 11.474 -4.120 1.00 59.50 109 ALA A CA 1
ATOM 814 C C . ALA A 1 109 ? 11.768 10.738 -4.919 1.00 59.50 109 ALA A C 1
ATOM 816 O O . ALA A 1 109 ? 10.599 11.041 -4.678 1.00 59.50 109 ALA A O 1
ATOM 817 N N . PRO A 1 110 ? 12.057 9.755 -5.801 1.00 59.12 110 PRO A N 1
ATOM 818 C CA . PRO A 1 110 ? 11.008 9.065 -6.560 1.00 59.12 110 PRO A CA 1
ATOM 819 C C . PRO A 1 110 ? 9.980 8.351 -5.670 1.00 59.12 110 PRO A C 1
ATOM 821 O O . PRO A 1 110 ? 8.792 8.349 -5.982 1.00 59.12 110 PRO A O 1
ATOM 824 N N . ARG A 1 111 ? 10.392 7.827 -4.508 1.00 58.16 111 ARG A N 1
ATOM 825 C CA . ARG A 1 111 ? 9.470 7.189 -3.551 1.00 58.16 111 ARG A CA 1
ATOM 826 C C . ARG A 1 111 ? 8.517 8.182 -2.881 1.00 58.16 111 ARG A C 1
ATOM 828 O O . ARG A 1 111 ? 7.350 7.865 -2.663 1.00 58.16 111 ARG A O 1
ATOM 835 N N . LEU A 1 112 ? 9.007 9.374 -2.536 1.00 60.38 112 LEU A N 1
ATOM 836 C CA . LEU A 1 112 ? 8.194 10.422 -1.916 1.00 60.38 112 LEU A CA 1
ATOM 837 C C . LEU A 1 112 ? 7.232 11.074 -2.910 1.00 60.38 112 LEU A C 1
ATOM 839 O O . LEU A 1 112 ? 6.099 11.365 -2.532 1.00 60.38 112 LEU A O 1
ATOM 843 N N . VAL A 1 113 ? 7.660 11.275 -4.159 1.00 62.75 113 VAL A N 1
ATOM 844 C CA . VAL A 1 113 ? 6.798 11.798 -5.229 1.00 62.75 113 VAL A CA 1
ATOM 845 C C . VAL A 1 113 ? 5.634 10.843 -5.479 1.00 62.75 113 VAL A C 1
ATOM 847 O O . VAL A 1 113 ? 4.483 11.273 -5.447 1.00 62.75 113 VAL A O 1
ATOM 850 N N . GLN A 1 114 ? 5.908 9.541 -5.597 1.00 61.47 114 GLN A N 1
ATOM 851 C CA . GLN A 1 114 ? 4.851 8.554 -5.822 1.00 61.47 114 GLN A CA 1
ATOM 852 C C . GLN A 1 114 ? 3.908 8.416 -4.627 1.00 61.47 114 GLN A C 1
ATOM 854 O O . GLN A 1 114 ? 2.699 8.289 -4.795 1.00 61.47 114 GLN A O 1
ATOM 859 N N . ARG A 1 115 ? 4.444 8.510 -3.403 1.00 61.88 115 ARG A N 1
ATOM 860 C CA . ARG A 1 115 ? 3.618 8.537 -2.194 1.00 61.88 115 ARG A CA 1
ATOM 861 C C . ARG A 1 115 ? 2.675 9.739 -2.171 1.00 61.88 115 ARG A C 1
ATOM 863 O O . ARG A 1 115 ? 1.575 9.592 -1.664 1.00 61.88 115 ARG A O 1
ATOM 870 N N . ARG A 1 116 ? 3.091 10.909 -2.667 1.00 65.06 116 ARG A N 1
ATOM 871 C CA . ARG A 1 116 ? 2.202 12.079 -2.750 1.00 65.06 116 ARG A CA 1
ATOM 872 C C . ARG A 1 116 ? 1.109 11.861 -3.795 1.00 65.06 116 ARG A C 1
ATOM 874 O O . ARG A 1 116 ? -0.055 11.937 -3.440 1.00 65.06 116 ARG A O 1
ATOM 881 N N . GLY A 1 117 ? 1.476 11.458 -5.012 1.00 61.78 117 GLY A N 1
ATOM 882 C CA . GLY A 1 117 ? 0.506 11.248 -6.094 1.00 61.78 117 GLY A CA 1
ATOM 883 C C . GLY A 1 117 ? -0.495 10.107 -5.864 1.00 61.78 117 GLY A C 1
ATOM 884 O O . GLY A 1 117 ? -1.533 10.081 -6.509 1.00 61.78 117 GLY A O 1
ATOM 885 N N . ALA A 1 118 ? -0.211 9.167 -4.959 1.00 58.50 118 ALA A N 1
ATOM 886 C CA . ALA A 1 118 ? -1.152 8.110 -4.576 1.00 58.50 118 ALA A CA 1
ATOM 887 C C . ALA A 1 118 ? -2.165 8.532 -3.490 1.00 58.50 118 ALA A C 1
ATOM 889 O O . ALA A 1 118 ? -3.066 7.758 -3.182 1.00 58.50 118 ALA A O 1
ATOM 890 N N . VAL A 1 119 ? -1.982 9.699 -2.860 1.00 55.03 119 VAL A N 1
ATOM 891 C CA . VAL A 1 119 ? -2.824 10.192 -1.749 1.00 55.03 119 VAL A CA 1
ATOM 892 C C . VAL A 1 119 ? -3.745 11.340 -2.197 1.00 55.03 119 VAL A C 1
ATOM 894 O O . VAL A 1 119 ? -4.674 11.673 -1.460 1.00 55.03 119 VAL A O 1
ATOM 897 N N . ASP A 1 120 ? -3.502 11.907 -3.385 1.00 42.81 120 ASP A N 1
ATOM 898 C CA . ASP A 1 120 ? -4.302 12.969 -4.014 1.00 42.81 120 ASP A CA 1
ATOM 899 C C . ASP A 1 120 ? -5.520 12.414 -4.763 1.00 42.81 120 ASP A C 1
ATOM 901 O O . ASP A 1 120 ? -6.609 13.015 -4.641 1.00 42.81 120 ASP A O 1
#

Secondary structure (DSSP, 8-state):
--TTTTTSS--SS-----PPP-EEEETTEEEE--SS--SSS--HHHHHHHHHHHHHHH-TT----EEEE-SHHHHHHHHHTT-SEEEE-HHHHHHHTT--TTTTT--HHHHHHHHHHTT-

Organism: Colletotrichum kahawae (NCBI:txid34407)

InterPro domains:
  IPR015813 Pyruvate/Phosphoenolpyruvate kinase-like domain superfamily [SSF51621] (24-104)
  IPR040442 Pyruvate kinase-like domain superfamily [G3DSA:3.20.20.60] (51-109)